Protein AF-A0A497L019-F1 (afdb_monomer_lite)

Radius of gyration: 19.53 Å; chains: 1; bounding box: 38×38×53 Å

Sequence (165 aa):
MEAVPLRSPRSMLRRDAPTAAASYFSAFSSADACLVSGGTPIYDYGHLTRSFYFGFPRLLGKKLFCFGIGAKPIRSRRGRRLIRLLLQQAHLISTRDTPSRDLLAGLGVEKPIRVTGDSALFMEPIDPETGLRRLAESGVDTARPMAAVCPRVLSKSYKTHYHEE

Foldseek 3Di:
DDDQDQDFVVCCPDPCVVVNVVSLCVVQLPDQADEAAFDALAEQPCLVRSLCSQVVSVVSVHAGEYYQHAYDAHPDPVSLVSLLVSLLRHPYAEHQDDVRVVRNVVSVNPDDYHHDHHPCVPDDDDDVVVVLVVCVVVVHDPVDDDDDDDDDDDDPVRVVVVPPD

Structure (mmCIF, N/CA/C/O backbone):
data_AF-A0A497L019-F1
#
_entry.id   AF-A0A497L019-F1
#
loop_
_atom_site.group_PDB
_atom_site.id
_atom_site.type_symbol
_atom_site.label_atom_id
_atom_site.label_alt_id
_atom_site.label_comp_id
_atom_site.label_asym_id
_atom_site.label_entity_id
_atom_site.label_seq_id
_atom_site.pdbx_PDB_ins_code
_atom_site.Cartn_x
_atom_site.Cartn_y
_atom_site.Cartn_z
_atom_site.occupancy
_atom_site.B_iso_or_equiv
_atom_site.auth_seq_id
_atom_site.auth_comp_id
_atom_site.auth_asym_id
_atom_site.auth_atom_id
_atom_site.pdbx_PDB_model_num
ATOM 1 N N . MET A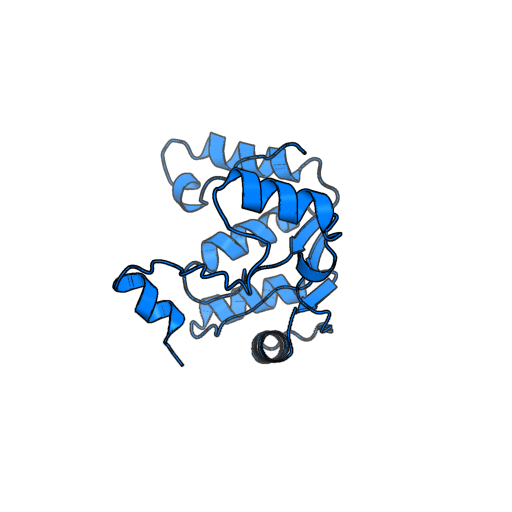 1 1 ? -3.877 16.654 -11.388 1.00 59.12 1 MET A N 1
ATOM 2 C CA . MET A 1 1 ? -4.140 15.926 -10.129 1.00 59.12 1 MET A CA 1
ATOM 3 C C . MET A 1 1 ? -3.337 16.623 -9.045 1.00 59.12 1 MET A C 1
ATOM 5 O O . MET A 1 1 ? -2.133 16.762 -9.218 1.00 59.12 1 MET A O 1
ATOM 9 N N . GLU A 1 2 ? -3.986 17.152 -8.012 1.00 74.38 2 GLU A N 1
ATOM 10 C CA . GLU A 1 2 ? -3.293 17.809 -6.899 1.00 74.38 2 GLU A CA 1
ATOM 11 C C . GLU A 1 2 ? -2.772 16.738 -5.932 1.00 74.38 2 GLU A C 1
ATOM 13 O O . GLU A 1 2 ? -3.518 15.845 -5.530 1.00 74.38 2 GLU A O 1
ATOM 18 N N . ALA A 1 3 ? -1.482 16.783 -5.600 1.00 81.38 3 ALA A N 1
ATOM 19 C CA . ALA A 1 3 ? -0.868 15.848 -4.666 1.00 81.38 3 ALA A CA 1
ATOM 20 C C . ALA A 1 3 ? -0.615 16.554 -3.334 1.00 81.38 3 ALA A C 1
ATOM 22 O O . ALA A 1 3 ? 0.187 17.484 -3.263 1.00 81.38 3 ALA A O 1
ATOM 23 N N . VAL A 1 4 ? -1.267 16.087 -2.268 1.00 80.06 4 VAL A N 1
ATOM 24 C CA . VAL A 1 4 ? -1.065 16.622 -0.917 1.00 80.06 4 VAL A CA 1
ATOM 25 C C . VAL A 1 4 ? -0.031 15.762 -0.183 1.00 80.06 4 VAL A C 1
ATOM 27 O O . VAL A 1 4 ? -0.284 14.579 0.069 1.00 80.06 4 VAL A O 1
ATOM 30 N N . PRO A 1 5 ? 1.147 16.304 0.174 1.00 77.62 5 PRO A N 1
ATOM 31 C CA . PRO A 1 5 ? 2.164 15.541 0.880 1.00 77.62 5 PRO A CA 1
ATOM 32 C C . PRO A 1 5 ? 1.737 15.294 2.329 1.00 77.62 5 PRO A C 1
ATOM 34 O O . PRO A 1 5 ? 1.682 16.205 3.154 1.00 77.62 5 PRO A O 1
ATOM 37 N N . LEU A 1 6 ? 1.487 14.030 2.662 1.00 76.06 6 LEU A N 1
ATOM 38 C CA . LEU A 1 6 ? 1.155 13.614 4.018 1.00 76.06 6 LEU A CA 1
ATOM 39 C C . LEU A 1 6 ? 2.428 13.312 4.828 1.00 76.06 6 LEU A C 1
ATOM 41 O O . LEU A 1 6 ? 3.240 12.457 4.460 1.00 76.06 6 LEU A O 1
ATOM 45 N N . ARG A 1 7 ? 2.622 14.027 5.943 1.00 71.25 7 ARG A N 1
ATOM 46 C CA . ARG A 1 7 ? 3.796 13.855 6.818 1.00 71.25 7 ARG A CA 1
ATOM 47 C C . ARG A 1 7 ? 3.687 12.601 7.687 1.00 71.25 7 ARG A C 1
ATOM 49 O O . ARG A 1 7 ? 2.609 12.195 8.096 1.00 71.25 7 ARG A O 1
ATOM 56 N N . SER A 1 8 ? 4.829 12.021 8.060 1.00 69.19 8 SER A N 1
ATOM 57 C CA . SER A 1 8 ? 4.850 10.861 8.962 1.00 69.19 8 SER A CA 1
ATOM 58 C C . SER A 1 8 ? 4.138 11.169 10.286 1.00 69.19 8 SER A C 1
ATOM 60 O O . SER A 1 8 ? 4.439 12.205 10.882 1.00 69.19 8 SER A O 1
ATOM 62 N N . PRO A 1 9 ? 3.323 10.261 10.852 1.00 65.56 9 PRO A N 1
ATOM 63 C CA . PRO A 1 9 ? 2.664 10.466 12.141 1.00 65.56 9 PRO A CA 1
ATOM 64 C C . PRO A 1 9 ? 3.679 10.639 13.274 1.00 65.56 9 PRO A C 1
ATOM 66 O O . PRO A 1 9 ? 3.402 11.272 14.281 1.00 65.56 9 PRO A O 1
ATOM 69 N N . ARG A 1 10 ? 4.918 10.155 13.096 1.00 65.69 10 ARG A N 1
ATOM 70 C CA . ARG A 1 10 ? 6.014 10.400 14.047 1.00 65.69 10 ARG A CA 1
ATOM 71 C C . ARG A 1 10 ? 6.421 11.873 14.120 1.00 65.69 10 ARG A C 1
ATOM 73 O O . ARG A 1 10 ? 6.901 12.315 15.156 1.00 65.69 10 ARG A O 1
ATOM 80 N N . SER A 1 11 ? 6.221 12.639 13.047 1.00 62.44 11 SER A N 1
ATOM 81 C CA . SER A 1 11 ? 6.427 14.092 13.062 1.00 62.44 11 SER A CA 1
ATOM 82 C C . SER A 1 11 ? 5.315 14.844 13.799 1.00 62.44 11 SER A C 1
ATOM 84 O O . SER A 1 11 ? 5.555 15.961 14.238 1.00 62.44 11 SER A O 1
ATOM 86 N N . MET A 1 12 ? 4.156 14.212 14.040 1.00 62.19 12 MET A N 1
ATOM 87 C CA . MET A 1 12 ? 3.093 14.765 14.893 1.00 62.19 12 MET A CA 1
ATOM 88 C C . MET A 1 12 ? 3.457 14.754 16.385 1.00 62.19 12 MET A C 1
ATOM 90 O O . MET A 1 12 ? 2.748 15.345 17.183 1.00 62.19 12 MET A O 1
ATOM 94 N N . LEU A 1 13 ? 4.546 14.085 16.778 1.00 61.88 13 LEU A N 1
ATOM 95 C CA . LEU A 1 13 ? 5.070 14.096 18.151 1.00 61.88 13 LEU A CA 1
ATOM 96 C C . LEU A 1 13 ? 6.168 15.158 18.356 1.00 61.88 13 LEU A C 1
ATOM 98 O O . LEU A 1 13 ? 6.712 15.280 19.450 1.00 61.88 13 LEU A O 1
ATOM 102 N N . ARG A 1 14 ? 6.537 15.905 17.305 1.00 60.62 14 ARG A N 1
ATOM 103 C CA . ARG A 1 14 ? 7.508 17.012 17.368 1.00 60.62 14 ARG A CA 1
ATOM 104 C C . ARG A 1 14 ? 6.782 18.346 17.580 1.00 60.62 14 ARG A C 1
ATOM 106 O O . ARG A 1 14 ? 5.573 18.408 17.398 1.00 60.62 14 ARG A O 1
ATOM 113 N N . ARG A 1 15 ? 7.510 19.419 17.930 1.00 53.09 15 ARG A N 1
ATOM 114 C CA . ARG A 1 15 ? 6.954 20.776 18.175 1.00 53.09 15 ARG A CA 1
ATOM 115 C C . ARG A 1 15 ? 6.021 21.292 17.062 1.00 53.09 15 ARG A C 1
ATOM 117 O O . ARG A 1 15 ? 5.153 22.107 17.341 1.00 53.09 15 ARG A O 1
ATOM 124 N N . ASP A 1 16 ? 6.135 20.757 15.849 1.00 56.59 16 ASP A N 1
ATOM 125 C CA . ASP A 1 16 ? 5.330 21.126 14.677 1.00 56.59 16 ASP A CA 1
ATOM 126 C C . ASP A 1 16 ? 3.995 20.350 14.571 1.00 56.59 16 ASP A C 1
ATOM 128 O O . ASP A 1 16 ? 3.284 20.463 13.568 1.00 56.59 16 ASP A O 1
ATOM 132 N N . ALA A 1 17 ? 3.635 19.560 15.591 1.00 57.62 17 ALA A N 1
ATOM 133 C CA . ALA A 1 17 ? 2.435 18.720 15.672 1.00 57.62 17 ALA A CA 1
ATOM 134 C C . ALA A 1 17 ? 1.127 19.349 15.149 1.00 57.62 17 ALA A C 1
ATOM 136 O O . ALA A 1 17 ? 0.411 18.659 14.410 1.00 57.62 17 ALA A O 1
ATOM 137 N N . PRO A 1 18 ? 0.812 20.631 15.448 1.00 60.28 18 PRO A N 1
ATOM 138 C CA . PRO A 1 18 ? -0.436 21.245 15.000 1.00 60.28 18 PRO A CA 1
ATOM 139 C C . PRO A 1 18 ? -0.543 21.285 13.472 1.00 60.28 18 PRO A C 1
ATOM 141 O O . PRO A 1 18 ? -1.605 21.015 12.920 1.00 60.28 18 PRO A O 1
ATOM 144 N N . THR A 1 19 ? 0.570 21.535 12.772 1.00 62.25 19 THR A N 1
ATOM 145 C CA . THR A 1 19 ? 0.581 21.627 11.300 1.00 62.25 19 THR A CA 1
ATOM 146 C C . THR A 1 19 ? 0.437 20.270 10.620 1.00 62.25 19 THR A C 1
ATOM 148 O O . THR A 1 19 ? -0.229 20.161 9.592 1.00 62.25 19 THR A O 1
ATOM 151 N N . ALA A 1 20 ? 0.998 19.209 11.205 1.00 64.88 20 ALA A N 1
ATOM 152 C CA . ALA A 1 20 ? 0.843 17.860 10.674 1.00 64.88 20 ALA A CA 1
ATOM 153 C C . ALA A 1 20 ? -0.595 17.343 10.860 1.00 64.88 20 ALA A C 1
ATOM 155 O O . ALA A 1 20 ? -1.176 16.820 9.915 1.00 64.88 20 ALA A O 1
ATOM 156 N N . ALA A 1 21 ? -1.202 17.532 12.036 1.00 68.56 21 ALA A N 1
ATOM 157 C CA . ALA A 1 21 ? -2.599 17.154 12.276 1.00 68.56 21 ALA A CA 1
ATOM 158 C C . ALA A 1 21 ? -3.584 17.971 11.431 1.00 68.56 21 ALA A C 1
ATOM 160 O O . ALA A 1 21 ? -4.489 17.391 10.832 1.00 68.56 21 ALA A O 1
ATOM 161 N N . ALA A 1 22 ? -3.360 19.281 11.303 1.00 75.19 22 ALA A N 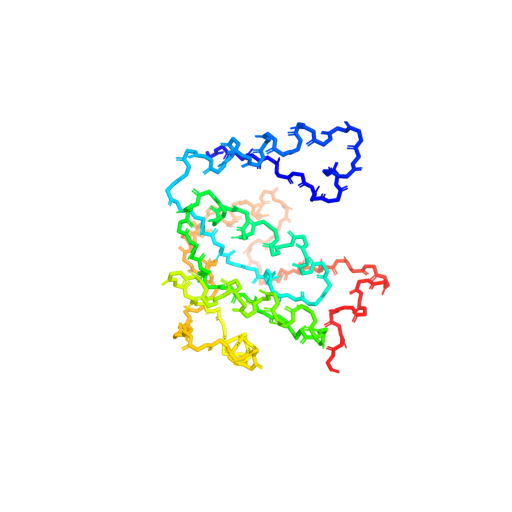1
ATOM 162 C CA . ALA A 1 22 ? -4.156 20.139 10.431 1.00 75.19 22 ALA A CA 1
ATOM 163 C C . ALA A 1 22 ? -4.058 19.720 8.956 1.00 75.19 22 ALA A C 1
ATOM 165 O O . ALA A 1 22 ? -5.066 19.727 8.259 1.00 75.19 22 ALA A O 1
ATOM 166 N N . SER A 1 23 ? -2.881 19.291 8.486 1.00 76.88 23 SER A N 1
ATOM 167 C CA . SER A 1 23 ? -2.702 18.797 7.115 1.00 76.88 23 SER A CA 1
ATOM 168 C C . SER A 1 23 ? -3.492 17.512 6.853 1.00 76.88 23 SER A C 1
ATOM 170 O O . SER A 1 23 ? -4.175 17.429 5.837 1.00 76.88 23 SER A O 1
ATOM 172 N N . TYR A 1 24 ? -3.475 16.544 7.778 1.00 78.75 24 TYR A N 1
ATOM 173 C CA . TYR A 1 24 ? -4.304 15.336 7.661 1.00 78.75 24 TYR A CA 1
ATOM 174 C C . TYR A 1 24 ? -5.792 15.655 7.713 1.00 78.75 24 TYR A C 1
ATOM 176 O O . TYR A 1 24 ? -6.561 15.152 6.899 1.00 78.75 24 TYR A O 1
ATOM 184 N N . PHE A 1 25 ? -6.200 16.480 8.674 1.00 82.88 25 PHE A N 1
ATOM 185 C CA . PHE A 1 25 ? -7.592 16.877 8.805 1.00 82.88 25 PHE A CA 1
ATOM 186 C C . PHE A 1 25 ? -8.075 17.590 7.543 1.00 82.88 25 PHE A C 1
ATOM 188 O O . PHE A 1 25 ? -9.087 17.188 6.992 1.00 82.88 25 PHE A O 1
ATOM 195 N N . SER A 1 26 ? -7.322 18.568 7.039 1.00 82.88 26 SER A N 1
ATOM 196 C CA . SER A 1 26 ? -7.635 19.287 5.801 1.00 82.88 26 SER A CA 1
ATOM 197 C C . SER A 1 26 ? -7.690 18.355 4.586 1.00 82.88 26 SER A C 1
ATOM 199 O O . SER A 1 26 ? -8.650 18.395 3.824 1.00 82.88 26 SER A O 1
ATOM 201 N N . ALA A 1 27 ? -6.715 17.449 4.445 1.00 82.88 27 ALA A N 1
ATOM 202 C CA . ALA A 1 27 ? -6.657 16.518 3.318 1.00 82.88 27 ALA A CA 1
ATOM 203 C C . ALA A 1 27 ? -7.849 15.549 3.272 1.00 82.88 27 ALA A C 1
ATOM 205 O O . ALA A 1 27 ? -8.234 15.100 2.196 1.00 82.88 27 ALA A O 1
ATOM 206 N N . PHE A 1 28 ? -8.415 15.200 4.431 1.00 86.62 28 PHE A N 1
ATOM 207 C CA . PHE A 1 28 ? -9.489 14.215 4.517 1.00 86.62 28 PHE A CA 1
ATOM 208 C C . PHE A 1 28 ? -10.859 14.800 4.858 1.00 86.62 28 PHE A C 1
ATOM 210 O O . PHE A 1 28 ? -11.843 14.102 4.646 1.00 86.62 28 PHE A O 1
ATOM 217 N N . SER A 1 29 ? -10.977 16.030 5.363 1.00 87.31 29 SER A N 1
ATOM 218 C CA . SER A 1 29 ? -12.257 16.615 5.798 1.00 87.31 29 SER A CA 1
ATOM 219 C C . SER A 1 29 ? -13.237 16.787 4.639 1.00 87.31 29 SER A C 1
ATOM 221 O O . SER A 1 29 ? -14.420 16.473 4.796 1.00 87.31 29 SER A O 1
ATOM 223 N N . SER A 1 30 ? -12.738 17.191 3.472 1.00 84.88 30 SER A N 1
ATOM 224 C CA . SER A 1 30 ? -13.510 17.371 2.239 1.00 84.88 30 SER A CA 1
ATOM 225 C C . SER A 1 30 ? -13.727 16.082 1.442 1.00 84.88 30 SER A C 1
ATOM 227 O O . SER A 1 30 ? -14.538 16.072 0.524 1.00 84.88 30 SER A O 1
ATOM 229 N N . ALA A 1 31 ? -13.032 14.991 1.773 1.00 88.88 31 ALA A N 1
ATOM 230 C CA . ALA A 1 31 ? -13.138 13.740 1.028 1.00 88.88 31 ALA A CA 1
ATOM 231 C C . ALA A 1 31 ? -14.430 12.978 1.362 1.00 88.88 31 ALA A C 1
ATOM 233 O O . ALA A 1 31 ? -14.869 12.973 2.511 1.00 88.88 31 ALA A O 1
ATOM 234 N N . ASP A 1 32 ? -14.988 12.237 0.406 1.00 91.25 32 ASP A N 1
ATOM 235 C CA . ASP A 1 32 ? -16.104 11.307 0.660 1.00 91.25 32 ASP A CA 1
ATOM 236 C C . ASP A 1 32 ? -15.618 9.922 1.117 1.00 91.25 32 ASP A C 1
ATOM 238 O O . ASP A 1 32 ? -16.265 9.216 1.902 1.00 91.25 32 ASP A O 1
ATOM 242 N N . ALA A 1 33 ? -14.444 9.519 0.628 1.00 92.62 33 ALA A N 1
ATOM 243 C CA . ALA A 1 33 ? -13.868 8.202 0.843 1.00 92.62 33 ALA A CA 1
ATOM 244 C C . ALA A 1 33 ? -12.333 8.224 0.804 1.00 92.62 33 ALA A C 1
ATOM 246 O O . ALA A 1 33 ? -11.709 9.092 0.202 1.00 92.62 33 ALA A O 1
ATOM 247 N N . CYS A 1 34 ? -11.730 7.215 1.426 1.00 92.00 34 CYS A N 1
ATOM 248 C CA . CYS A 1 34 ? -10.316 6.888 1.343 1.00 92.00 34 CYS A CA 1
ATOM 249 C C . CYS A 1 34 ? -10.153 5.581 0.559 1.00 92.00 34 CYS A C 1
ATOM 251 O O . CYS A 1 34 ? -10.627 4.527 0.994 1.00 92.00 34 CYS A O 1
ATOM 253 N N . LEU A 1 35 ? -9.475 5.658 -0.588 1.00 92.69 35 LEU A N 1
ATOM 254 C CA . LEU A 1 35 ? -9.105 4.508 -1.406 1.00 92.69 35 LEU A CA 1
ATOM 255 C C . LEU A 1 35 ? -7.628 4.180 -1.192 1.00 92.69 35 LEU A C 1
ATOM 257 O O . LEU A 1 35 ? -6.750 4.996 -1.462 1.00 92.69 35 LEU A O 1
ATOM 261 N N . VAL A 1 36 ? -7.360 2.963 -0.737 1.00 91.94 36 VAL A N 1
ATOM 262 C CA . VAL A 1 36 ? -6.013 2.401 -0.651 1.00 91.94 36 VAL A CA 1
ATOM 263 C C . VAL A 1 36 ? -5.869 1.410 -1.789 1.00 91.94 36 VAL A C 1
ATOM 265 O O . VAL A 1 36 ? -6.492 0.349 -1.742 1.00 91.94 36 VAL A O 1
ATOM 268 N N . SER A 1 37 ? -5.072 1.746 -2.800 1.00 90.50 37 SER A N 1
ATOM 269 C CA . SER A 1 37 ? -4.829 0.867 -3.942 1.00 90.50 37 SER A CA 1
ATOM 270 C C . SER A 1 37 ? -3.353 0.560 -4.166 1.00 90.50 37 SER A C 1
ATOM 272 O O . SER A 1 37 ? -2.470 1.302 -3.726 1.00 90.50 37 SER A O 1
ATOM 274 N N . GLY A 1 38 ? -3.113 -0.559 -4.852 1.00 84.69 38 GLY A N 1
ATOM 275 C CA . GLY A 1 38 ? -1.804 -0.975 -5.340 1.00 84.69 38 GLY A CA 1
ATOM 276 C C . GLY A 1 38 ? -0.760 -1.256 -4.258 1.00 84.69 38 GLY A C 1
ATOM 277 O O . GLY A 1 38 ? -0.986 -1.152 -3.048 1.00 84.69 38 GLY A O 1
ATOM 278 N N . GLY A 1 39 ? 0.433 -1.634 -4.721 1.00 86.75 39 GLY A N 1
ATOM 279 C CA . GLY A 1 39 ? 1.597 -1.878 -3.875 1.00 86.75 39 GLY A CA 1
ATOM 280 C C . GLY A 1 39 ? 1.355 -2.916 -2.775 1.00 86.75 39 GLY A C 1
ATOM 281 O O . GLY A 1 39 ? 0.538 -3.824 -2.892 1.00 86.75 39 GLY A O 1
ATOM 282 N N . THR A 1 40 ? 2.097 -2.796 -1.678 1.00 89.25 40 THR A N 1
ATOM 283 C CA . THR A 1 40 ? 1.933 -3.657 -0.500 1.00 89.25 40 THR A CA 1
ATOM 284 C C . THR A 1 40 ? 1.820 -2.768 0.728 1.00 89.25 40 THR A C 1
ATOM 286 O O . THR A 1 40 ? 2.832 -2.499 1.358 1.00 89.25 40 THR A O 1
ATOM 289 N N . PRO A 1 41 ? 0.643 -2.205 1.044 1.00 86.56 41 PRO A N 1
ATOM 290 C CA . PRO A 1 41 ? 0.474 -1.307 2.186 1.00 86.56 41 PRO A CA 1
ATOM 291 C C . PRO A 1 41 ? 0.419 -2.037 3.537 1.00 86.56 41 PRO A C 1
ATOM 293 O O . PRO A 1 41 ? 0.553 -1.395 4.578 1.00 86.56 41 PRO A O 1
ATOM 296 N N . ILE A 1 42 ? 0.229 -3.358 3.528 1.00 86.75 42 ILE A N 1
ATOM 297 C CA . ILE A 1 42 ? 0.050 -4.183 4.723 1.00 86.75 42 ILE A CA 1
ATOM 298 C C . ILE A 1 42 ? 1.282 -5.071 4.931 1.00 86.75 42 ILE A C 1
ATOM 300 O O . ILE A 1 42 ? 1.524 -5.979 4.142 1.00 86.75 42 ILE A O 1
ATOM 304 N N . TYR A 1 43 ? 2.081 -4.796 5.965 1.00 83.44 43 TYR A N 1
ATOM 305 C CA . TYR A 1 43 ? 3.290 -5.556 6.315 1.00 83.44 43 TYR A CA 1
ATOM 306 C C . TYR A 1 43 ? 3.790 -5.193 7.724 1.00 83.44 43 TYR A C 1
ATOM 308 O O . TYR A 1 43 ? 3.427 -4.142 8.247 1.00 83.44 43 TYR A O 1
ATOM 316 N N . ASP A 1 44 ? 4.623 -6.035 8.349 1.00 75.44 44 ASP A N 1
ATOM 317 C CA . ASP A 1 44 ? 4.971 -5.886 9.775 1.00 75.44 44 ASP A CA 1
ATOM 318 C C . ASP A 1 44 ? 5.932 -4.722 10.099 1.00 75.44 44 ASP A C 1
ATOM 320 O O . ASP A 1 44 ? 5.835 -4.118 11.165 1.00 75.44 44 ASP A O 1
ATOM 324 N N . TYR A 1 45 ? 6.835 -4.322 9.198 1.00 68.56 45 TYR A N 1
ATOM 325 C CA . TYR A 1 45 ? 7.637 -3.108 9.416 1.00 68.56 45 TYR A CA 1
ATOM 326 C C . TYR A 1 45 ? 6.766 -1.855 9.182 1.00 68.56 45 TYR A C 1
ATOM 328 O O . TYR A 1 45 ? 6.022 -1.777 8.228 1.00 68.56 45 TYR A O 1
ATOM 336 N N . GLY A 1 46 ? 6.752 -0.844 10.052 1.00 63.59 46 GLY A N 1
ATOM 337 C CA . GLY A 1 46 ? 5.995 0.400 9.778 1.00 63.59 46 GLY A CA 1
ATOM 338 C C . GLY A 1 46 ? 4.456 0.290 9.662 1.00 63.59 46 GLY A C 1
ATOM 339 O O . GLY A 1 46 ? 3.824 1.268 9.249 1.00 63.59 46 GLY A O 1
ATOM 340 N N . HIS A 1 47 ? 3.842 -0.831 10.073 1.00 66.25 47 HIS A N 1
ATOM 341 C CA . HIS A 1 47 ? 2.382 -1.019 10.082 1.00 66.25 47 HIS A CA 1
ATOM 342 C C . HIS A 1 47 ? 1.638 0.101 10.814 1.00 66.25 47 HIS A C 1
ATOM 344 O O . HIS A 1 47 ? 0.555 0.479 10.386 1.00 66.25 47 HIS A O 1
ATOM 350 N N . LEU A 1 48 ? 2.210 0.670 11.881 1.00 68.00 48 LEU A N 1
ATOM 351 C CA . LEU A 1 48 ? 1.598 1.769 12.638 1.00 68.00 48 LEU A CA 1
ATOM 352 C C . LEU A 1 48 ? 1.394 3.022 11.780 1.00 68.00 48 LEU A C 1
ATOM 354 O O . LEU A 1 48 ? 0.305 3.586 11.751 1.00 68.00 48 LEU A O 1
ATOM 358 N N . THR A 1 49 ? 2.429 3.435 11.046 1.00 68.88 49 THR A N 1
ATOM 359 C CA . THR A 1 49 ? 2.376 4.625 10.191 1.00 68.88 49 THR A CA 1
ATOM 360 C C . THR A 1 49 ? 1.375 4.444 9.054 1.00 68.88 49 THR A C 1
ATOM 362 O O . THR A 1 49 ? 0.579 5.336 8.787 1.00 68.88 49 THR A O 1
ATOM 365 N N . ARG A 1 50 ? 1.365 3.272 8.415 1.00 75.50 50 ARG A N 1
ATOM 366 C CA . ARG A 1 50 ? 0.429 2.989 7.321 1.00 75.50 50 ARG A CA 1
ATOM 367 C C . ARG A 1 50 ? -1.005 2.800 7.804 1.00 75.50 50 ARG A C 1
ATOM 369 O O . ARG A 1 50 ? -1.919 3.357 7.210 1.00 75.50 50 ARG A O 1
ATOM 376 N N . SER A 1 51 ? -1.197 2.100 8.920 1.00 76.88 51 SER A N 1
ATOM 377 C CA . SER A 1 51 ? -2.518 1.968 9.545 1.00 76.88 51 SER A CA 1
ATOM 378 C C . SER A 1 51 ? -3.074 3.329 9.950 1.00 76.88 51 SER A C 1
ATOM 380 O O . SER A 1 51 ? -4.275 3.536 9.845 1.00 76.88 51 SER A O 1
ATOM 382 N N . PHE A 1 52 ? -2.222 4.283 10.345 1.00 78.69 52 PHE A N 1
ATOM 383 C CA . PHE A 1 52 ? -2.652 5.663 10.561 1.00 78.69 52 PHE A CA 1
ATOM 384 C C . PHE A 1 52 ? -3.136 6.319 9.262 1.00 78.69 52 PHE A C 1
ATOM 386 O O . PHE A 1 52 ? -4.199 6.924 9.261 1.00 78.69 52 PHE A O 1
ATOM 393 N N . TYR A 1 53 ? -2.421 6.162 8.143 1.00 77.00 53 TYR A N 1
ATOM 394 C CA . TYR A 1 53 ? -2.821 6.774 6.866 1.00 77.00 53 TYR A CA 1
ATOM 395 C C . TYR A 1 53 ? -4.196 6.313 6.389 1.00 77.00 53 TYR A C 1
ATOM 397 O O . TYR A 1 53 ? -4.978 7.126 5.911 1.00 77.00 53 TYR A O 1
ATOM 405 N N . PHE A 1 54 ? -4.506 5.029 6.547 1.00 79.19 54 PHE A N 1
ATOM 406 C CA . PHE A 1 54 ? -5.777 4.474 6.072 1.00 79.19 54 PHE A CA 1
ATOM 407 C C . PHE A 1 54 ? -6.868 4.490 7.154 1.00 79.19 54 PHE A C 1
ATOM 409 O O . PHE A 1 54 ? -8.057 4.454 6.849 1.00 79.19 54 PHE A O 1
ATOM 416 N N . GLY A 1 55 ? -6.472 4.540 8.429 1.00 82.31 55 GLY A N 1
ATOM 417 C CA . GLY A 1 55 ? -7.369 4.552 9.582 1.00 82.31 55 GLY A CA 1
ATOM 418 C C . GLY A 1 55 ? -7.813 5.952 10.005 1.00 82.31 55 GLY A C 1
ATOM 419 O O . GLY A 1 55 ? -8.952 6.111 10.424 1.00 82.31 55 GLY A O 1
ATOM 420 N N . PHE A 1 56 ? -6.971 6.981 9.863 1.00 83.56 56 PHE A N 1
ATOM 421 C CA . PHE A 1 56 ? -7.316 8.355 10.247 1.00 83.56 56 PHE A CA 1
ATOM 422 C C . PHE A 1 56 ? -8.559 8.902 9.522 1.00 83.56 56 PHE A C 1
ATOM 424 O O . PHE A 1 56 ? -9.434 9.435 10.203 1.00 83.56 56 PHE A O 1
ATOM 431 N N . PRO A 1 57 ? -8.737 8.710 8.198 1.00 84.50 57 PRO A N 1
ATOM 432 C CA . PRO A 1 57 ? -9.948 9.161 7.508 1.00 84.50 57 PRO A CA 1
ATOM 433 C C . PRO A 1 57 ? -11.221 8.547 8.100 1.00 84.50 57 PRO A C 1
ATOM 435 O O . PRO A 1 57 ? -12.276 9.175 8.100 1.00 84.50 57 PRO A O 1
ATOM 438 N N . ARG A 1 58 ? -11.135 7.342 8.680 1.00 87.00 58 ARG A N 1
ATOM 439 C CA . ARG A 1 58 ? -12.277 6.723 9.358 1.00 87.00 58 ARG A CA 1
ATOM 440 C C . ARG A 1 58 ? -12.689 7.441 10.636 1.00 87.00 58 ARG A C 1
ATOM 442 O O . ARG A 1 58 ? -13.873 7.438 10.952 1.00 87.00 58 ARG A O 1
ATOM 449 N N . LEU A 1 59 ? -11.746 8.059 11.351 1.00 85.19 59 LEU A N 1
ATOM 450 C CA . LEU A 1 59 ? -12.060 8.891 12.518 1.00 85.19 59 LEU A CA 1
ATOM 451 C C . LEU A 1 59 ? -12.876 10.129 12.119 1.00 85.19 59 LEU A C 1
ATOM 453 O O . LEU A 1 59 ? -13.621 10.656 12.934 1.00 85.19 59 LEU A O 1
ATOM 457 N N . LEU A 1 60 ? -12.784 10.546 10.853 1.00 88.50 60 LEU A N 1
ATOM 458 C CA . LEU A 1 60 ? -13.585 11.616 10.253 1.00 88.50 60 LEU A CA 1
ATOM 459 C C . LEU A 1 60 ? -14.857 11.096 9.558 1.00 88.50 60 LEU A C 1
ATOM 461 O O . LEU A 1 60 ? -15.454 11.801 8.747 1.00 88.50 60 LEU A O 1
ATOM 465 N N . GLY A 1 61 ? -15.246 9.843 9.814 1.00 89.44 61 GLY A N 1
ATOM 466 C CA . GLY A 1 61 ? -16.432 9.217 9.224 1.00 89.44 61 GLY A CA 1
ATOM 467 C C . GLY A 1 61 ? -16.283 8.812 7.755 1.00 89.44 61 GLY A C 1
ATOM 468 O O . GLY A 1 61 ? -17.273 8.430 7.131 1.00 89.44 61 GLY A O 1
ATOM 469 N N . LYS A 1 62 ? -15.076 8.870 7.174 1.00 92.81 62 LYS A N 1
ATOM 470 C CA . LYS A 1 62 ? -14.884 8.589 5.743 1.00 92.81 62 LYS A CA 1
ATOM 471 C C . LYS A 1 62 ? -14.892 7.094 5.454 1.00 92.81 62 LYS A C 1
ATOM 473 O O . LYS A 1 62 ? -14.362 6.276 6.216 1.00 92.81 62 LYS A O 1
ATOM 478 N N . LYS A 1 63 ? -15.477 6.723 4.312 1.00 93.88 63 LYS A N 1
ATOM 479 C CA . LYS A 1 63 ? -15.533 5.325 3.872 1.00 93.88 63 LYS A CA 1
ATOM 480 C C . LYS A 1 63 ? -14.143 4.849 3.458 1.00 93.88 63 LYS A C 1
ATOM 482 O O . LYS A 1 63 ? -13.497 5.486 2.642 1.00 93.88 63 LYS A O 1
ATOM 487 N N . LEU A 1 64 ? -13.692 3.718 3.995 1.00 93.50 64 LEU A N 1
ATOM 488 C CA . LEU A 1 64 ? -12.423 3.087 3.609 1.00 93.50 64 LEU A CA 1
ATOM 489 C C . LEU A 1 64 ? -12.642 1.978 2.572 1.00 93.50 64 LEU A C 1
ATOM 491 O O . LEU A 1 64 ? -13.433 1.072 2.834 1.00 93.50 64 LEU A O 1
ATOM 495 N N . PHE A 1 65 ? -11.894 2.007 1.471 1.00 95.19 65 PHE A N 1
ATOM 496 C CA . PHE A 1 65 ? -11.853 0.969 0.438 1.00 95.19 65 PHE A CA 1
ATOM 497 C C . PHE A 1 65 ? -10.413 0.487 0.236 1.00 95.19 65 PHE A C 1
ATOM 499 O O . PHE A 1 65 ? -9.510 1.297 0.042 1.00 95.19 65 PHE A O 1
ATOM 506 N N . CYS A 1 66 ? -10.193 -0.827 0.256 1.00 94.75 66 CYS A N 1
ATOM 507 C CA . CYS A 1 66 ? -8.908 -1.441 -0.075 1.00 94.75 66 CYS A CA 1
ATOM 508 C C . CYS A 1 66 ? -9.031 -2.150 -1.428 1.00 94.75 66 CYS A C 1
ATOM 510 O O . CYS A 1 66 ? -9.751 -3.146 -1.531 1.00 94.75 66 CYS A O 1
ATOM 512 N N . PHE A 1 67 ? -8.358 -1.639 -2.461 1.00 94.88 67 PHE A N 1
ATOM 513 C CA . PHE A 1 67 ? -8.511 -2.101 -3.840 1.00 94.88 67 PHE A CA 1
ATOM 514 C C . PHE A 1 67 ? -7.214 -2.657 -4.435 1.00 94.88 67 PHE A C 1
ATOM 516 O O . PHE A 1 67 ? -6.248 -1.919 -4.603 1.00 94.88 67 PHE A O 1
ATOM 523 N N . GLY A 1 68 ? -7.182 -3.951 -4.763 1.00 94.50 68 GLY A N 1
ATOM 524 C CA . GLY A 1 68 ? -6.003 -4.581 -5.367 1.00 94.50 68 GLY A CA 1
ATOM 525 C C . GLY A 1 68 ? -4.731 -4.441 -4.520 1.00 94.50 68 GLY A C 1
ATOM 526 O O . GLY A 1 68 ? -3.648 -4.228 -5.061 1.00 94.50 68 GLY A O 1
ATOM 527 N N . ILE A 1 69 ? -4.840 -4.500 -3.187 1.00 94.19 69 ILE A N 1
ATOM 528 C CA . ILE A 1 69 ? -3.683 -4.328 -2.297 1.00 94.19 69 ILE A CA 1
ATOM 529 C C . ILE A 1 69 ? -2.881 -5.627 -2.151 1.00 94.19 69 ILE A C 1
ATOM 531 O O . ILE A 1 69 ? -3.438 -6.725 -2.106 1.00 94.19 69 ILE A O 1
ATOM 535 N N . GLY A 1 70 ? -1.561 -5.513 -2.034 1.00 93.94 70 GLY A N 1
ATOM 536 C CA . GLY A 1 70 ? -0.699 -6.604 -1.585 1.00 93.94 70 GLY A CA 1
ATOM 537 C C . GLY A 1 70 ? -0.568 -6.655 -0.059 1.00 93.94 70 GLY A C 1
ATOM 538 O O . GLY A 1 70 ? -0.689 -5.632 0.626 1.00 93.94 70 GLY A O 1
ATOM 539 N N . ALA A 1 71 ? -0.240 -7.831 0.470 1.00 92.25 71 ALA A N 1
ATOM 540 C CA . ALA A 1 71 ? 0.093 -8.030 1.878 1.00 92.25 71 ALA A CA 1
ATOM 541 C C . ALA A 1 71 ? 1.400 -8.822 2.039 1.00 92.25 71 ALA A C 1
ATOM 543 O O . ALA A 1 71 ? 1.720 -9.687 1.231 1.00 92.25 71 ALA A O 1
ATOM 544 N N . LYS A 1 72 ? 2.152 -8.530 3.103 1.00 90.94 72 LYS A N 1
ATOM 545 C CA . LYS A 1 72 ? 3.237 -9.380 3.618 1.00 90.94 72 LYS A CA 1
ATOM 546 C C . LYS A 1 72 ? 2.859 -9.925 4.998 1.00 90.94 72 LYS A C 1
ATOM 548 O O . LYS A 1 72 ? 1.979 -9.350 5.649 1.00 90.94 72 LYS A O 1
ATOM 553 N N . PRO A 1 73 ? 3.536 -10.985 5.477 1.00 89.00 73 PRO A N 1
ATOM 554 C CA . PRO A 1 73 ? 3.308 -11.518 6.811 1.00 89.00 73 PRO A CA 1
ATOM 555 C C . PRO A 1 73 ? 3.349 -10.442 7.902 1.00 89.00 73 PRO A C 1
ATOM 557 O O . PRO A 1 73 ? 4.197 -9.547 7.895 1.00 89.00 73 PRO A O 1
ATOM 560 N N . ILE A 1 74 ? 2.422 -10.554 8.854 1.00 86.88 74 ILE A N 1
ATOM 561 C CA . ILE A 1 74 ? 2.368 -9.735 10.069 1.00 86.88 74 ILE A CA 1
ATOM 562 C C . ILE A 1 74 ? 2.549 -10.688 11.247 1.00 86.88 74 ILE A C 1
ATOM 564 O O . ILE A 1 74 ? 1.635 -11.446 11.598 1.00 86.88 74 ILE A O 1
ATOM 568 N N . ARG A 1 75 ? 3.748 -10.676 11.830 1.00 85.12 75 ARG A N 1
ATOM 569 C CA . ARG A 1 75 ? 4.162 -11.559 12.925 1.00 85.12 75 ARG A CA 1
ATOM 570 C C . ARG A 1 75 ? 3.808 -10.935 14.279 1.00 85.12 75 ARG A C 1
ATOM 572 O O . ARG A 1 75 ? 3.422 -11.644 15.208 1.00 85.12 75 ARG A O 1
ATOM 579 N N . SER A 1 76 ? 3.850 -9.605 14.397 1.00 86.75 76 SER A N 1
ATOM 580 C CA . SER A 1 76 ? 3.545 -8.910 15.651 1.00 86.75 76 SER A CA 1
ATOM 581 C C . SER A 1 76 ? 2.070 -9.038 16.073 1.00 86.75 76 SER A C 1
ATOM 583 O O . SER A 1 76 ? 1.145 -8.704 15.332 1.00 86.75 76 SER A O 1
ATOM 585 N N . ARG A 1 77 ? 1.813 -9.460 17.324 1.00 88.31 77 ARG A N 1
ATOM 586 C CA . ARG A 1 77 ? 0.439 -9.594 17.866 1.00 88.31 77 ARG A CA 1
ATOM 587 C C . ARG A 1 77 ? -0.352 -8.283 17.792 1.00 88.31 77 ARG A C 1
ATOM 589 O O . ARG A 1 77 ? -1.536 -8.286 17.456 1.00 88.31 77 ARG A O 1
ATOM 596 N N . ARG A 1 78 ? 0.310 -7.157 18.087 1.00 84.88 78 ARG A N 1
ATOM 597 C CA . ARG A 1 78 ? -0.288 -5.813 18.019 1.00 84.88 78 ARG A CA 1
ATOM 598 C C . ARG A 1 78 ? -0.629 -5.424 16.579 1.00 84.88 78 ARG A C 1
ATOM 600 O O . ARG A 1 78 ? -1.747 -4.973 16.345 1.00 84.88 78 ARG A O 1
ATOM 607 N N . GLY A 1 79 ? 0.282 -5.657 15.629 1.00 86.00 79 GLY A N 1
ATOM 608 C CA . GLY A 1 79 ? 0.043 -5.401 14.209 1.00 86.00 79 GLY A CA 1
ATOM 609 C C . GLY A 1 79 ? -1.123 -6.225 13.671 1.00 86.00 79 GLY A C 1
ATOM 610 O O . GLY A 1 79 ? -2.026 -5.667 13.053 1.00 86.00 79 GLY A O 1
ATOM 611 N N . ARG A 1 80 ? -1.175 -7.523 14.001 1.00 90.25 80 ARG A N 1
ATOM 612 C CA . ARG A 1 80 ? -2.281 -8.417 13.615 1.00 90.25 80 ARG A CA 1
ATOM 613 C C . ARG A 1 80 ? -3.632 -7.888 14.098 1.00 90.25 80 ARG A C 1
ATOM 615 O O . ARG A 1 80 ? -4.562 -7.793 13.303 1.00 90.25 80 ARG A O 1
ATOM 622 N N . ARG A 1 81 ? -3.736 -7.497 15.376 1.00 89.50 81 ARG A N 1
ATOM 623 C CA . ARG A 1 81 ? -4.981 -6.954 15.950 1.00 89.50 81 ARG A CA 1
ATOM 624 C C . ARG A 1 81 ? -5.384 -5.631 15.296 1.00 89.50 81 ARG A C 1
ATOM 626 O O . ARG A 1 81 ? -6.542 -5.477 14.926 1.00 89.50 81 ARG A O 1
ATOM 633 N N . LEU A 1 82 ? -4.443 -4.698 15.138 1.00 88.50 82 LEU A N 1
ATOM 634 C CA . LEU A 1 82 ? -4.703 -3.388 14.535 1.00 88.50 82 LEU A CA 1
ATOM 635 C C . LEU A 1 82 ? -5.188 -3.516 13.087 1.00 88.50 82 LEU A C 1
ATOM 637 O O . LEU A 1 82 ? -6.203 -2.932 12.718 1.00 88.50 82 LEU A O 1
ATOM 641 N N . ILE A 1 83 ? -4.477 -4.306 12.282 1.00 90.50 83 ILE A N 1
ATOM 642 C CA . ILE A 1 83 ? -4.790 -4.490 10.865 1.00 90.50 83 ILE A CA 1
ATOM 643 C C . ILE A 1 83 ? -6.113 -5.238 10.705 1.00 90.50 83 ILE A C 1
ATOM 645 O O . ILE A 1 83 ? -6.931 -4.828 9.884 1.00 90.50 83 ILE A O 1
ATOM 649 N N . ARG A 1 84 ? -6.382 -6.263 11.530 1.00 92.56 84 ARG A N 1
ATOM 650 C CA . ARG A 1 84 ? -7.692 -6.933 11.549 1.00 92.56 84 ARG A CA 1
ATOM 651 C C . ARG A 1 84 ? -8.819 -5.932 11.796 1.00 92.56 84 ARG A C 1
ATOM 653 O O . ARG A 1 84 ? -9.770 -5.920 11.024 1.00 92.56 84 ARG A O 1
ATOM 660 N N . LEU A 1 85 ? -8.713 -5.094 12.831 1.00 90.94 85 LEU A N 1
ATOM 661 C CA . LEU A 1 85 ? -9.745 -4.101 13.160 1.00 90.94 85 LEU A CA 1
ATOM 662 C C . LEU A 1 85 ? -9.965 -3.111 12.010 1.00 90.94 85 LEU A C 1
ATOM 664 O O . LEU A 1 85 ? -11.103 -2.841 11.635 1.00 90.94 85 LEU A O 1
ATOM 668 N N . LEU A 1 86 ? -8.882 -2.608 11.416 1.00 90.12 86 LEU A N 1
ATOM 669 C CA . LEU A 1 86 ? -8.952 -1.675 10.292 1.00 90.12 86 LEU A CA 1
ATOM 670 C C . LEU A 1 86 ? -9.644 -2.304 9.074 1.00 90.12 86 LEU A C 1
ATOM 672 O O . LEU A 1 86 ? -10.541 -1.695 8.488 1.00 90.12 86 LEU A O 1
ATOM 676 N N . LEU A 1 87 ? -9.275 -3.537 8.723 1.00 92.44 87 LEU A N 1
ATOM 677 C CA . LEU A 1 87 ? -9.854 -4.260 7.590 1.00 92.44 87 LEU A CA 1
ATOM 678 C C . LEU A 1 87 ? -11.305 -4.675 7.846 1.00 92.44 87 LEU A C 1
ATOM 680 O O . LEU A 1 87 ? -12.142 -4.513 6.964 1.00 92.44 87 LEU A O 1
ATOM 684 N N . GLN A 1 88 ? -11.654 -5.110 9.061 1.00 92.75 88 GLN A N 1
ATOM 685 C CA . GLN A 1 88 ? -13.047 -5.383 9.436 1.00 92.75 88 GLN A CA 1
ATOM 686 C C . GLN A 1 88 ? -13.943 -4.151 9.269 1.00 92.75 88 GLN A C 1
ATOM 688 O O . GLN A 1 88 ? -15.136 -4.279 8.998 1.00 92.75 88 GLN A O 1
ATOM 693 N N . GLN A 1 89 ? -13.392 -2.945 9.366 1.00 90.88 89 GLN A N 1
ATOM 694 C CA . GLN A 1 89 ? -14.149 -1.722 9.144 1.00 90.88 89 GLN A CA 1
ATOM 695 C C . GLN A 1 89 ? -14.191 -1.271 7.672 1.00 90.88 89 GLN A C 1
ATOM 697 O O . GLN A 1 89 ? -15.060 -0.471 7.318 1.00 90.88 89 GLN A O 1
ATOM 702 N N . ALA A 1 90 ? -13.321 -1.776 6.793 1.00 93.69 90 ALA A N 1
ATOM 703 C CA . ALA A 1 90 ? -13.303 -1.410 5.373 1.00 93.69 90 ALA A CA 1
ATOM 704 C C . ALA A 1 90 ? -14.619 -1.787 4.663 1.00 93.69 90 ALA A C 1
ATOM 706 O O . ALA A 1 90 ? -15.212 -2.827 4.939 1.00 93.69 90 ALA A O 1
ATOM 707 N N . HIS A 1 91 ? -15.099 -0.939 3.754 1.00 94.75 91 HIS A N 1
ATOM 708 C CA . HIS A 1 91 ? -16.331 -1.168 2.985 1.00 94.75 91 HIS A CA 1
ATOM 709 C C . HIS A 1 91 ? -16.126 -2.192 1.869 1.00 94.75 91 HIS A C 1
ATOM 711 O O . HIS A 1 91 ? -17.057 -2.899 1.501 1.00 94.75 91 HIS A O 1
ATOM 717 N N . LEU A 1 92 ? -14.900 -2.286 1.357 1.00 95.44 92 LEU A N 1
ATOM 718 C CA . LEU A 1 92 ? -14.490 -3.264 0.364 1.00 95.44 92 LEU A CA 1
ATOM 719 C C . LEU A 1 92 ? -13.046 -3.659 0.633 1.00 95.44 92 LEU A C 1
ATOM 721 O O . LEU A 1 92 ? -12.219 -2.805 0.965 1.00 95.44 92 LEU A O 1
ATOM 725 N N . ILE A 1 93 ? -12.756 -4.944 0.447 1.00 96.44 93 ILE A N 1
ATOM 726 C CA . ILE A 1 93 ? -11.402 -5.478 0.497 1.00 96.44 93 ILE A CA 1
ATOM 727 C C . ILE A 1 93 ? -11.175 -6.300 -0.765 1.00 96.44 93 ILE A C 1
ATOM 729 O O . ILE A 1 93 ? -11.906 -7.250 -1.051 1.00 96.44 93 ILE A O 1
ATOM 733 N N . SER A 1 94 ? -10.141 -5.939 -1.512 1.00 96.62 94 SER A N 1
ATOM 734 C CA . SER A 1 94 ? -9.613 -6.775 -2.578 1.00 96.62 94 SER A CA 1
ATOM 735 C C . SER A 1 94 ? -8.096 -6.794 -2.577 1.00 96.62 94 SER A C 1
ATOM 737 O O . SER A 1 94 ? -7.446 -5.814 -2.204 1.00 96.62 94 SER A O 1
ATOM 739 N N . THR A 1 95 ? -7.548 -7.931 -2.983 1.00 96.75 95 THR A N 1
ATOM 740 C CA . THR A 1 95 ? -6.116 -8.159 -3.102 1.00 96.75 95 THR A CA 1
ATOM 741 C C . THR A 1 95 ? -5.721 -8.366 -4.549 1.00 96.75 95 THR A C 1
ATOM 743 O O . THR A 1 95 ? -6.509 -8.829 -5.378 1.00 96.75 95 THR A O 1
ATOM 746 N N . ARG A 1 96 ? -4.468 -8.035 -4.855 1.00 96.06 96 ARG A N 1
ATOM 747 C CA . ARG A 1 96 ? -3.933 -8.247 -6.202 1.00 96.06 96 ARG A CA 1
ATOM 748 C C . ARG A 1 96 ? -3.650 -9.715 -6.520 1.00 96.06 96 ARG A C 1
ATOM 750 O O . ARG A 1 96 ? -3.601 -10.084 -7.684 1.00 96.06 96 ARG A O 1
ATOM 757 N N . ASP A 1 97 ? -3.453 -10.534 -5.491 1.00 95.88 97 ASP A N 1
ATOM 758 C CA . ASP A 1 97 ? -3.048 -11.929 -5.616 1.00 95.88 97 ASP A CA 1
ATOM 759 C C . ASP A 1 97 ? -3.626 -12.791 -4.474 1.00 95.88 97 ASP A C 1
ATOM 761 O O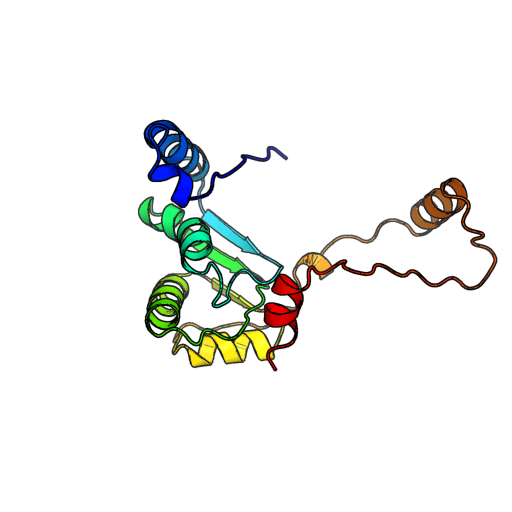 . ASP A 1 97 ? -4.089 -12.284 -3.440 1.00 95.88 97 ASP A O 1
ATOM 765 N N . THR A 1 98 ? -3.640 -14.107 -4.701 1.00 97.25 98 THR A N 1
ATOM 766 C CA . THR A 1 98 ? -4.122 -15.126 -3.756 1.00 97.25 98 THR A CA 1
ATOM 767 C C . THR A 1 98 ? -3.279 -15.193 -2.475 1.00 97.25 98 THR A C 1
ATOM 769 O O . THR A 1 98 ? -3.879 -15.187 -1.400 1.00 97.25 98 THR A O 1
ATOM 772 N N . PRO A 1 99 ? -1.928 -15.160 -2.520 1.00 95.88 99 PRO A N 1
ATOM 773 C CA . PRO A 1 99 ? -1.119 -15.142 -1.299 1.00 95.88 99 PRO A CA 1
ATOM 774 C C . PRO A 1 99 ? -1.462 -13.976 -0.363 1.00 95.88 99 PRO A C 1
ATOM 776 O O . PRO A 1 99 ? -1.596 -14.159 0.846 1.00 95.88 99 PRO A O 1
ATOM 779 N N . SER A 1 100 ? -1.685 -12.776 -0.907 1.00 95.69 100 SER A N 1
ATOM 780 C CA . SER A 1 100 ? -2.107 -11.615 -0.121 1.00 95.69 100 SER A CA 1
ATOM 781 C C . SER A 1 100 ? -3.481 -11.832 0.512 1.00 95.69 100 SER A C 1
ATOM 783 O O . SER A 1 100 ? -3.662 -11.492 1.681 1.00 95.69 100 SER A O 1
ATOM 785 N N . ARG A 1 101 ? -4.443 -12.418 -0.218 1.00 96.50 101 ARG A N 1
ATOM 786 C CA . ARG A 1 101 ? -5.765 -12.773 0.333 1.00 96.50 101 ARG A CA 1
ATOM 787 C C . ARG A 1 101 ? -5.609 -13.693 1.537 1.00 96.50 101 ARG A C 1
ATOM 789 O O . ARG A 1 101 ? -6.203 -13.423 2.577 1.00 96.50 101 ARG A O 1
ATOM 796 N N . ASP A 1 102 ? -4.802 -14.739 1.404 1.00 96.12 102 ASP A N 1
ATOM 797 C CA . ASP A 1 102 ? -4.625 -15.760 2.439 1.00 96.12 102 ASP A CA 1
ATOM 798 C C . ASP A 1 102 ? -3.943 -15.193 3.683 1.00 96.12 102 ASP A C 1
ATOM 800 O O . ASP A 1 102 ? -4.361 -15.476 4.806 1.00 96.12 102 ASP A O 1
ATOM 804 N N . LEU A 1 103 ? -2.968 -14.298 3.500 1.00 95.00 103 LEU A N 1
ATOM 805 C CA . LEU A 1 103 ? -2.361 -13.554 4.601 1.00 95.00 103 LEU A CA 1
ATOM 806 C C . LEU A 1 103 ? -3.388 -12.704 5.354 1.00 95.00 103 LEU A C 1
ATOM 808 O O . LEU A 1 103 ? -3.398 -12.729 6.584 1.00 95.00 103 LEU A O 1
ATOM 812 N N . LEU A 1 104 ? -4.251 -11.968 4.643 1.00 94.38 104 LEU A N 1
ATOM 813 C CA . LEU A 1 104 ? -5.289 -11.140 5.267 1.00 94.38 104 LEU A CA 1
ATOM 814 C C . LEU A 1 104 ? -6.369 -11.990 5.954 1.00 94.38 104 LEU A C 1
ATOM 816 O O . LEU A 1 104 ? -6.752 -11.690 7.087 1.00 94.38 104 LEU A O 1
ATOM 820 N N . ALA A 1 105 ? -6.822 -13.070 5.313 1.00 94.56 105 ALA A N 1
ATOM 821 C CA . ALA A 1 105 ? -7.769 -14.025 5.887 1.00 94.56 105 ALA A CA 1
ATOM 822 C C . ALA A 1 105 ? -7.194 -14.683 7.152 1.00 94.56 105 ALA A C 1
ATOM 824 O O . ALA A 1 105 ? -7.875 -14.777 8.172 1.00 94.56 105 ALA A O 1
ATOM 825 N N . GLY A 1 106 ? -5.900 -15.017 7.145 1.00 94.00 106 GLY A N 1
ATOM 826 C CA . GLY A 1 106 ? -5.163 -15.554 8.291 1.00 94.00 106 GLY A CA 1
ATOM 827 C C . GLY A 1 106 ? -5.018 -14.593 9.480 1.00 94.00 106 GLY A C 1
ATOM 828 O O . GLY A 1 106 ? -4.581 -15.008 10.556 1.00 94.00 106 GLY A O 1
ATOM 829 N N . LEU A 1 107 ? -5.392 -13.313 9.345 1.00 92.19 107 LEU A N 1
ATOM 830 C CA . LEU A 1 107 ? -5.547 -12.380 10.476 1.00 92.19 107 LEU A CA 1
ATOM 831 C C . LEU A 1 107 ? -6.907 -12.532 11.182 1.00 92.19 107 LEU A C 1
ATOM 833 O O . LEU A 1 107 ? -7.128 -11.942 12.243 1.00 92.19 107 LEU A O 1
ATOM 837 N N . GLY A 1 108 ? -7.816 -13.316 10.599 1.00 92.31 108 GLY A N 1
ATOM 838 C CA . GLY A 1 108 ? -9.212 -13.459 10.999 1.00 92.31 108 GLY A CA 1
ATOM 839 C C . GLY A 1 108 ? -10.086 -12.291 10.542 1.00 92.31 108 GLY A C 1
ATOM 840 O O . GLY A 1 108 ? -11.001 -11.874 11.246 1.00 92.31 108 GLY A O 1
ATOM 841 N N . VAL A 1 109 ? -9.786 -11.712 9.380 1.00 92.69 109 VAL A N 1
ATOM 842 C CA . VAL A 1 109 ? -10.710 -10.781 8.724 1.00 92.69 109 VAL A CA 1
ATOM 843 C C . VAL A 1 109 ? -11.912 -11.584 8.221 1.00 92.69 109 VAL A C 1
ATOM 845 O O . VAL A 1 109 ? -11.776 -12.402 7.324 1.00 92.69 109 VAL A O 1
ATOM 848 N N . GLU A 1 110 ? -13.082 -11.347 8.810 1.00 90.81 110 GLU A N 1
ATOM 849 C CA . GLU A 1 110 ? -14.334 -12.052 8.473 1.00 90.81 110 GLU A CA 1
ATOM 850 C C . GLU A 1 110 ? -15.032 -11.475 7.233 1.00 90.81 110 GLU A C 1
ATOM 852 O O . GLU A 1 110 ? -15.911 -12.105 6.650 1.00 90.81 110 GLU A O 1
ATOM 857 N N . LYS A 1 111 ? -14.654 -10.261 6.819 1.00 93.75 111 LYS A N 1
ATOM 858 C CA . LYS A 1 111 ? -15.213 -9.634 5.622 1.00 93.75 111 LYS A CA 1
ATOM 859 C C . LYS A 1 111 ? -14.757 -10.360 4.354 1.00 93.75 111 LYS A C 1
ATOM 861 O O . LYS A 1 111 ? -13.594 -10.754 4.287 1.00 93.75 111 LYS A O 1
ATOM 866 N N . PRO A 1 112 ? -15.612 -10.452 3.319 1.00 96.69 112 PRO A N 1
ATOM 867 C CA . PRO A 1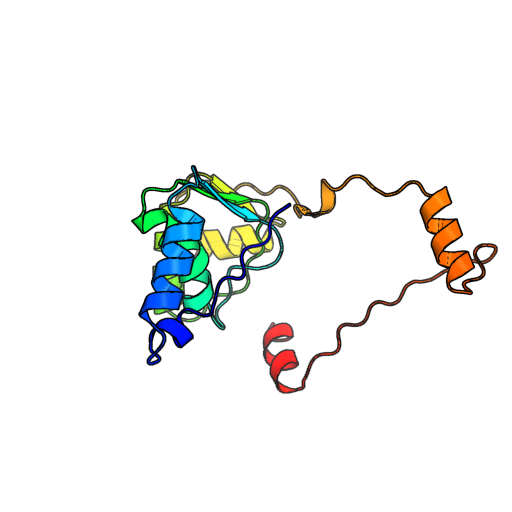 112 ? -15.211 -11.002 2.031 1.00 96.69 112 PRO A CA 1
ATOM 868 C C . PRO A 1 112 ? -14.005 -10.260 1.441 1.00 96.69 112 PRO A C 1
ATOM 870 O O . PRO A 1 112 ? -13.998 -9.028 1.374 1.00 96.69 112 PRO A O 1
ATOM 873 N N . ILE A 1 113 ? -13.010 -11.021 0.976 1.00 97.44 113 ILE A N 1
ATOM 874 C CA . ILE A 1 113 ? -11.803 -10.508 0.317 1.00 97.44 113 ILE A CA 1
ATOM 875 C C . ILE A 1 113 ? -11.788 -11.024 -1.122 1.00 97.44 113 ILE A C 1
ATOM 877 O O . ILE A 1 113 ? -11.688 -12.230 -1.349 1.00 97.44 113 ILE A O 1
ATOM 881 N N . ARG A 1 114 ? -11.897 -10.120 -2.101 1.00 97.31 114 ARG A N 1
ATOM 882 C CA . ARG A 1 114 ? -11.898 -10.472 -3.533 1.00 97.31 114 ARG A CA 1
ATOM 883 C C . ARG A 1 114 ? -10.485 -10.432 -4.110 1.00 97.31 114 ARG A C 1
ATOM 885 O O . ARG A 1 114 ? -9.742 -9.507 -3.817 1.00 97.31 114 ARG A O 1
ATOM 892 N N . VAL A 1 115 ? -10.129 -11.377 -4.971 1.00 97.06 115 VAL A N 1
ATOM 893 C CA . VAL A 1 115 ? -8.877 -11.305 -5.744 1.00 97.06 115 VAL A CA 1
ATOM 894 C C . VAL A 1 115 ? -9.182 -10.646 -7.090 1.00 97.06 115 VAL A C 1
ATOM 896 O O . VAL A 1 115 ? -10.117 -11.076 -7.760 1.00 97.06 115 VAL A O 1
ATOM 899 N N . THR A 1 116 ? -8.446 -9.593 -7.464 1.00 93.81 116 THR A N 1
ATOM 900 C CA . THR A 1 116 ? -8.738 -8.778 -8.667 1.00 93.81 116 THR A CA 1
ATOM 901 C C . THR A 1 116 ? -7.575 -8.620 -9.649 1.00 93.81 116 THR A C 1
ATOM 903 O O . THR A 1 116 ? -7.816 -8.213 -10.778 1.00 93.81 116 THR A O 1
ATOM 906 N N . GLY A 1 117 ? -6.332 -8.899 -9.248 1.00 91.31 117 GLY A N 1
ATOM 907 C CA . GLY A 1 117 ? -5.135 -8.470 -9.987 1.00 91.31 117 GLY A CA 1
ATOM 908 C C . GLY A 1 117 ? -4.588 -7.125 -9.492 1.00 91.31 117 GLY A C 1
ATOM 909 O O . GLY A 1 117 ? -5.254 -6.415 -8.729 1.00 91.31 117 GLY A O 1
ATOM 910 N N . ASP A 1 118 ? -3.349 -6.794 -9.870 1.00 89.94 118 ASP A N 1
ATOM 911 C CA . ASP A 1 118 ? -2.723 -5.521 -9.489 1.00 89.94 118 ASP A CA 1
ATOM 912 C C . ASP A 1 118 ? -3.437 -4.354 -10.178 1.00 89.94 118 ASP A C 1
ATOM 914 O O . ASP A 1 118 ? -3.728 -4.412 -11.372 1.00 89.94 118 ASP A O 1
ATOM 918 N N . SER A 1 119 ? -3.719 -3.280 -9.435 1.00 86.75 119 SER A N 1
ATOM 919 C CA . SER A 1 119 ? -4.422 -2.111 -9.972 1.00 86.75 119 SER A CA 1
ATOM 920 C C . SER A 1 119 ? -3.688 -1.453 -11.145 1.00 86.75 119 SER A C 1
ATOM 922 O O . SER A 1 119 ? -4.329 -0.808 -11.969 1.00 86.75 119 SER A O 1
ATOM 924 N N . ALA A 1 120 ? -2.365 -1.625 -11.245 1.00 88.50 120 ALA A N 1
ATOM 925 C CA . ALA A 1 120 ? -1.575 -1.133 -12.371 1.00 88.50 120 ALA A CA 1
ATOM 926 C C . ALA A 1 120 ? -1.977 -1.770 -13.713 1.00 88.50 120 ALA A C 1
ATOM 928 O O . ALA A 1 120 ? -1.757 -1.165 -14.756 1.00 88.50 120 ALA A O 1
ATOM 929 N N . LEU A 1 121 ? -2.603 -2.953 -13.699 1.00 89.12 121 LEU A N 1
ATOM 930 C CA . LEU A 1 121 ? -3.065 -3.637 -14.911 1.00 89.12 121 LEU A CA 1
ATOM 931 C C . LEU A 1 121 ? -4.265 -2.946 -15.577 1.00 89.12 121 LEU A C 1
ATOM 933 O O . LEU A 1 121 ? -4.580 -3.263 -16.717 1.00 89.12 121 LEU A O 1
ATOM 937 N N . PHE A 1 122 ? -4.920 -2.005 -14.891 1.00 87.25 122 PHE A N 1
ATOM 938 C CA . PHE A 1 122 ? -5.995 -1.188 -15.464 1.00 87.25 122 PHE A CA 1
ATOM 939 C C . PHE A 1 122 ? -5.486 0.076 -16.166 1.00 87.25 122 PHE A C 1
ATOM 941 O O . PHE A 1 122 ? -6.295 0.847 -16.676 1.00 87.25 122 PHE A O 1
ATOM 948 N N . MET A 1 123 ? -4.175 0.336 -16.160 1.00 88.38 123 MET A N 1
ATOM 949 C CA . MET A 1 123 ? -3.627 1.486 -16.875 1.00 88.38 123 MET A CA 1
ATOM 950 C C . MET A 1 123 ? -3.683 1.245 -18.382 1.00 88.38 123 MET A C 1
ATOM 952 O O . MET A 1 123 ? -3.302 0.175 -18.857 1.00 88.38 123 MET A O 1
ATOM 956 N N . GLU A 1 124 ? -4.119 2.258 -19.129 1.00 91.94 124 GLU A N 1
ATOM 957 C CA . GLU A 1 124 ? -4.048 2.228 -20.586 1.00 91.94 124 GLU A CA 1
ATOM 958 C C . GLU A 1 124 ? -2.576 2.184 -21.021 1.00 91.94 124 GLU A C 1
ATOM 960 O O . GLU A 1 124 ? -1.773 3.014 -20.571 1.00 91.94 124 GLU A O 1
ATOM 965 N N . PRO A 1 125 ? -2.184 1.207 -21.855 1.00 90.06 125 PRO A N 1
ATOM 966 C CA . PRO A 1 125 ? -0.835 1.172 -22.386 1.00 90.06 125 PRO A CA 1
ATOM 967 C C . PRO A 1 125 ? -0.612 2.382 -23.295 1.00 90.06 125 PRO A C 1
ATOM 969 O O . PRO A 1 125 ? -1.504 2.796 -24.035 1.00 90.06 125 PRO A O 1
ATOM 972 N N . ILE A 1 126 ? 0.603 2.930 -23.258 1.00 92.19 126 ILE A N 1
ATOM 973 C CA . ILE A 1 126 ? 1.024 3.921 -24.248 1.00 92.19 126 ILE A CA 1
ATOM 974 C C . ILE A 1 126 ? 1.012 3.290 -25.642 1.00 92.19 126 ILE A C 1
ATOM 976 O O . ILE A 1 126 ? 1.262 2.089 -25.789 1.00 92.19 126 ILE A O 1
ATOM 980 N N . ASP A 1 127 ? 0.749 4.098 -26.664 1.00 94.75 127 ASP A N 1
ATOM 981 C CA . ASP A 1 127 ? 0.845 3.638 -28.038 1.00 94.75 127 ASP A CA 1
ATOM 982 C C . ASP A 1 127 ? 2.276 3.130 -28.334 1.00 94.75 127 ASP A C 1
ATOM 984 O O . ASP A 1 127 ? 3.267 3.765 -27.939 1.00 94.75 127 ASP A O 1
ATOM 988 N N . PRO A 1 128 ? 2.419 1.969 -29.004 1.00 93.38 128 PRO A N 1
ATOM 989 C CA . PRO A 1 128 ? 3.732 1.383 -29.261 1.00 93.38 128 PRO A CA 1
ATOM 990 C C . PRO A 1 128 ? 4.680 2.304 -30.036 1.00 93.38 128 PRO A C 1
ATOM 992 O O . PRO A 1 128 ? 5.882 2.291 -29.781 1.00 93.38 128 PRO A O 1
ATOM 995 N N . GLU A 1 129 ? 4.155 3.126 -30.945 1.00 95.12 129 GLU A N 1
ATOM 996 C CA . GLU A 1 129 ? 4.947 4.041 -31.771 1.00 95.12 129 GLU A CA 1
ATOM 997 C C . GLU A 1 129 ? 5.624 5.127 -30.924 1.00 95.12 129 GLU A C 1
ATOM 999 O O . GLU A 1 129 ? 6.834 5.343 -31.024 1.00 95.12 129 GLU A O 1
ATOM 1004 N N . THR A 1 130 ? 4.891 5.742 -29.995 1.00 95.69 130 THR A N 1
ATOM 1005 C CA . THR A 1 130 ? 5.454 6.685 -29.024 1.00 95.69 130 THR A CA 1
ATOM 1006 C C . THR A 1 130 ? 6.452 6.002 -28.100 1.00 95.69 130 THR A C 1
ATOM 1008 O O . THR A 1 130 ? 7.477 6.603 -27.767 1.00 95.69 130 THR A O 1
ATOM 1011 N N . GLY A 1 131 ? 6.198 4.753 -27.698 1.00 93.75 131 GLY A N 1
ATOM 1012 C CA . GLY A 1 131 ? 7.154 3.955 -26.930 1.00 93.75 131 GLY A CA 1
ATOM 1013 C C . GLY A 1 131 ? 8.487 3.775 -27.667 1.00 93.75 131 GLY A C 1
ATOM 1014 O O . GLY A 1 131 ? 9.543 4.093 -27.119 1.00 93.75 131 GLY A O 1
ATOM 1015 N N . LEU A 1 132 ? 8.437 3.330 -28.925 1.00 94.06 132 LEU A N 1
ATOM 1016 C CA . LEU A 1 132 ? 9.615 3.125 -29.775 1.00 94.06 132 LEU A CA 1
ATOM 1017 C C . LEU A 1 132 ? 10.365 4.430 -30.046 1.00 94.06 132 LEU A C 1
ATOM 1019 O O . LEU A 1 132 ? 11.593 4.456 -29.964 1.00 94.06 132 LEU A O 1
ATOM 1023 N N . ARG A 1 133 ? 9.644 5.526 -30.295 1.00 95.19 133 ARG A N 1
ATOM 1024 C CA . ARG A 1 133 ? 10.244 6.850 -30.480 1.00 95.19 133 ARG A CA 1
ATOM 1025 C C . ARG A 1 133 ? 11.032 7.295 -29.247 1.00 95.19 133 ARG A C 1
ATOM 1027 O O . ARG A 1 133 ? 12.186 7.682 -29.382 1.00 95.19 133 ARG A O 1
ATOM 1034 N N . ARG A 1 134 ? 10.457 7.174 -28.045 1.00 95.38 134 ARG A N 1
ATOM 1035 C CA . ARG A 1 134 ? 11.144 7.528 -26.785 1.00 95.38 134 ARG A CA 1
ATOM 1036 C C . ARG A 1 134 ? 12.386 6.669 -26.528 1.00 95.38 134 ARG A C 1
ATOM 1038 O O . ARG A 1 134 ? 13.375 7.159 -25.984 1.00 95.38 134 ARG A O 1
ATOM 1045 N N . LEU A 1 135 ? 12.341 5.390 -26.905 1.00 94.50 135 LEU A N 1
ATOM 1046 C CA . LEU A 1 135 ? 13.497 4.494 -26.818 1.00 94.50 135 LEU A CA 1
ATOM 1047 C C . LEU A 1 135 ? 14.610 4.928 -27.783 1.00 94.50 135 LEU A C 1
ATOM 1049 O O . LEU A 1 135 ? 15.759 5.047 -27.360 1.00 94.50 135 LEU A O 1
ATOM 1053 N N . ALA A 1 136 ? 14.266 5.242 -29.034 1.00 94.06 136 ALA A N 1
ATOM 1054 C CA . ALA A 1 136 ? 15.217 5.745 -30.025 1.00 94.06 136 ALA A CA 1
ATOM 1055 C C . ALA A 1 136 ? 15.838 7.091 -29.605 1.00 94.06 136 ALA A C 1
ATOM 1057 O O . ALA A 1 136 ? 17.053 7.257 -29.679 1.00 94.06 136 ALA A O 1
ATOM 1058 N N . GLU A 1 137 ? 15.032 8.018 -29.070 1.00 96.19 137 GLU A N 1
ATOM 1059 C CA . GLU A 1 137 ? 15.494 9.288 -28.476 1.00 96.19 137 GLU A CA 1
ATOM 1060 C C . GLU A 1 137 ? 16.480 9.064 -27.311 1.00 96.19 137 GLU A C 1
ATOM 1062 O O . GLU A 1 137 ? 17.349 9.896 -27.060 1.00 96.19 137 GLU A O 1
ATOM 1067 N N . SER A 1 138 ? 16.385 7.920 -26.625 1.00 95.00 138 SER A N 1
ATOM 1068 C CA . SER A 1 138 ? 17.292 7.518 -25.541 1.00 95.00 138 SER A CA 1
ATOM 1069 C C . SER A 1 138 ? 18.532 6.749 -26.031 1.00 95.00 138 SER A C 1
ATOM 1071 O O . SER A 1 138 ? 19.295 6.237 -25.213 1.00 95.00 138 SER A O 1
ATOM 1073 N N . GLY A 1 139 ? 18.740 6.642 -27.349 1.00 95.12 139 GLY A N 1
ATOM 1074 C CA . GLY A 1 139 ? 19.878 5.946 -27.956 1.00 95.12 139 GLY A CA 1
ATOM 1075 C C . GLY A 1 139 ? 19.736 4.423 -28.031 1.00 95.12 139 GLY A C 1
ATOM 1076 O O . GLY A 1 139 ? 20.728 3.729 -28.254 1.00 95.12 139 GLY A O 1
ATOM 1077 N N . VAL A 1 140 ? 18.529 3.883 -27.837 1.00 95.00 140 VAL A N 1
ATOM 1078 C CA . VAL A 1 140 ? 18.265 2.444 -27.965 1.00 95.00 140 VAL A CA 1
ATOM 1079 C C . VAL A 1 140 ? 18.003 2.094 -29.431 1.00 95.00 140 VAL A C 1
ATOM 1081 O O . VAL A 1 140 ? 17.131 2.685 -30.064 1.00 95.00 140 VAL A O 1
ATOM 1084 N N . ASP A 1 141 ? 18.724 1.104 -29.966 1.00 94.38 141 ASP A N 1
ATOM 1085 C CA . ASP A 1 141 ? 18.466 0.562 -31.306 1.00 94.38 141 ASP A CA 1
ATOM 1086 C C . ASP A 1 141 ? 17.228 -0.348 -31.282 1.00 94.38 141 ASP A C 1
ATOM 1088 O O . ASP A 1 141 ? 17.284 -1.503 -30.851 1.00 94.38 141 ASP A O 1
ATOM 1092 N N . THR A 1 142 ? 16.103 0.192 -31.746 1.00 93.06 142 THR A N 1
ATOM 1093 C CA . THR A 1 142 ? 14.801 -0.484 -31.761 1.00 93.06 142 THR A CA 1
ATOM 1094 C C . THR A 1 142 ? 14.636 -1.494 -32.900 1.00 93.06 142 THR A C 1
ATOM 1096 O O . THR A 1 142 ? 13.628 -2.199 -32.930 1.00 93.06 142 THR A O 1
ATOM 1099 N N . ALA A 1 143 ? 15.606 -1.612 -33.817 1.00 93.56 143 ALA A N 1
ATOM 1100 C CA . ALA A 1 143 ? 15.566 -2.573 -34.923 1.00 93.56 143 ALA A CA 1
ATOM 1101 C C . ALA A 1 143 ? 16.064 -3.977 -34.530 1.00 93.56 143 ALA A C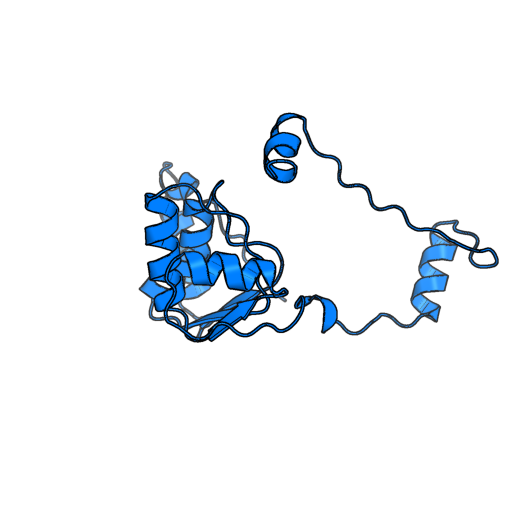 1
ATOM 1103 O O . ALA A 1 143 ? 15.956 -4.922 -35.314 1.00 93.56 143 ALA A O 1
ATOM 1104 N N . ARG A 1 144 ? 16.624 -4.133 -33.325 1.00 93.75 144 ARG A N 1
ATOM 1105 C CA . ARG A 1 144 ? 17.164 -5.399 -32.804 1.00 93.75 144 ARG A CA 1
ATOM 1106 C C . ARG A 1 144 ? 16.311 -5.901 -31.636 1.00 93.75 144 ARG A C 1
ATOM 1108 O O . ARG A 1 144 ? 15.620 -5.105 -31.005 1.00 93.75 144 ARG A O 1
ATOM 1115 N N . PRO A 1 145 ? 16.371 -7.197 -31.285 1.00 94.19 145 PRO A N 1
ATOM 1116 C CA . PRO A 1 145 ? 15.776 -7.681 -30.043 1.00 94.19 145 PRO A CA 1
ATOM 1117 C C . PRO A 1 145 ? 16.298 -6.899 -28.827 1.00 94.19 145 PRO A C 1
ATOM 1119 O O . PRO A 1 145 ? 17.504 -6.702 -28.680 1.00 94.19 145 PRO A O 1
ATOM 1122 N N . MET A 1 146 ? 15.388 -6.474 -27.949 1.00 91.38 146 MET A N 1
ATOM 1123 C CA . MET A 1 146 ? 15.692 -5.653 -26.773 1.00 91.38 146 MET A CA 1
ATOM 1124 C C . MET A 1 146 ? 15.339 -6.386 -25.476 1.00 91.38 146 MET A C 1
ATOM 1126 O O . MET A 1 146 ? 14.371 -7.143 -25.420 1.00 91.38 146 MET A O 1
ATOM 1130 N N . ALA A 1 147 ? 16.080 -6.091 -24.408 1.00 92.94 147 ALA A N 1
ATOM 1131 C CA . ALA A 1 147 ? 15.737 -6.479 -23.044 1.00 92.94 147 ALA A CA 1
ATOM 1132 C C . ALA A 1 147 ? 15.851 -5.260 -22.119 1.00 92.94 147 ALA A C 1
ATOM 1134 O O . ALA A 1 147 ? 16.846 -4.538 -22.157 1.00 92.94 147 ALA A O 1
ATOM 1135 N N . ALA A 1 148 ? 14.841 -5.041 -21.277 1.00 91.06 148 ALA A N 1
ATOM 1136 C CA . ALA A 1 148 ? 14.852 -3.989 -20.265 1.00 91.06 148 ALA A CA 1
ATOM 1137 C C . ALA A 1 148 ? 15.218 -4.578 -18.896 1.00 91.06 148 ALA A C 1
ATOM 1139 O O . ALA A 1 148 ? 14.633 -5.571 -18.464 1.00 91.06 148 ALA A O 1
ATOM 1140 N N . VAL A 1 149 ? 16.162 -3.946 -18.194 1.00 92.62 149 VAL A N 1
ATOM 1141 C CA . VAL A 1 149 ? 16.566 -4.342 -16.838 1.00 92.62 149 VAL A CA 1
ATOM 1142 C C . VAL A 1 149 ? 16.310 -3.175 -15.891 1.00 92.62 149 VAL A C 1
ATOM 1144 O O . VAL A 1 149 ? 16.928 -2.120 -16.009 1.00 92.62 149 VAL A O 1
ATOM 1147 N N . CYS A 1 150 ? 15.405 -3.364 -14.931 1.00 91.50 150 CYS A N 1
ATOM 1148 C CA . CYS A 1 150 ? 15.045 -2.350 -13.935 1.00 91.50 150 CYS A CA 1
ATOM 1149 C C . CYS A 1 150 ? 15.375 -2.855 -12.522 1.00 91.50 150 CYS A C 1
ATOM 1151 O O . CYS A 1 150 ? 14.474 -3.251 -11.776 1.00 91.50 150 CYS A O 1
ATOM 1153 N N . PRO A 1 151 ? 16.663 -2.902 -12.136 1.00 89.12 151 PRO A N 1
ATOM 1154 C CA . PRO A 1 151 ? 17.047 -3.449 -10.851 1.00 89.12 151 PRO A CA 1
ATOM 1155 C C . PRO A 1 151 ? 16.684 -2.470 -9.735 1.00 89.12 151 PRO A C 1
ATOM 1157 O O . PRO A 1 151 ? 16.903 -1.261 -9.825 1.00 89.12 151 PRO A O 1
ATOM 1160 N N . ARG A 1 152 ? 16.180 -3.006 -8.625 1.00 82.69 152 ARG A N 1
ATOM 1161 C CA . ARG A 1 152 ? 16.028 -2.230 -7.398 1.00 82.69 152 ARG A CA 1
ATOM 1162 C C . ARG A 1 152 ? 17.307 -2.323 -6.580 1.00 82.69 152 ARG A C 1
ATOM 1164 O O . ARG A 1 152 ? 17.650 -3.393 -6.083 1.00 82.69 152 ARG A O 1
ATOM 1171 N N . VAL A 1 153 ? 17.977 -1.193 -6.371 1.00 83.69 153 VAL A N 1
ATOM 1172 C CA . VAL A 1 153 ? 19.096 -1.125 -5.426 1.00 83.69 153 VAL A CA 1
ATOM 1173 C C . VAL A 1 153 ? 18.535 -1.223 -4.005 1.00 83.69 153 VAL A C 1
ATOM 1175 O O . VAL A 1 153 ? 17.779 -0.361 -3.557 1.00 83.69 153 VAL A O 1
ATOM 1178 N N . LEU A 1 154 ? 18.877 -2.298 -3.296 1.00 79.31 154 LEU A N 1
ATOM 1179 C CA . LEU A 1 154 ? 18.500 -2.511 -1.899 1.00 79.31 154 LEU A CA 1
ATOM 1180 C C . LEU A 1 154 ? 19.730 -2.341 -1.006 1.00 79.31 154 LEU A C 1
ATOM 1182 O O . LEU A 1 154 ? 20.753 -2.996 -1.222 1.00 79.31 154 LEU A O 1
ATOM 1186 N N . SER A 1 155 ? 19.623 -1.506 0.032 1.00 77.88 155 SER A N 1
ATOM 1187 C CA . SER A 1 155 ? 20.638 -1.460 1.090 1.00 77.88 155 SER A CA 1
ATOM 1188 C C . SER A 1 155 ? 20.720 -2.813 1.810 1.00 77.88 155 SER A C 1
ATOM 1190 O O . SER A 1 155 ? 19.747 -3.572 1.829 1.00 77.88 155 SER A O 1
ATOM 1192 N N . LYS A 1 156 ? 21.856 -3.111 2.461 1.00 75.94 156 LYS A N 1
ATOM 1193 C CA . LYS A 1 156 ? 22.020 -4.350 3.252 1.00 75.94 156 LYS A CA 1
ATOM 1194 C C . LYS A 1 156 ? 20.884 -4.545 4.266 1.00 75.94 156 LYS A C 1
ATOM 1196 O O . LYS A 1 156 ? 20.336 -5.635 4.344 1.00 75.94 156 LYS A O 1
ATOM 1201 N N . SER A 1 157 ? 20.484 -3.480 4.964 1.00 69.44 157 SER A N 1
ATOM 1202 C CA . SER A 1 157 ? 19.374 -3.505 5.927 1.00 69.44 157 SER A CA 1
ATOM 1203 C C . SER A 1 157 ? 18.007 -3.775 5.289 1.00 69.44 157 SER A C 1
ATOM 1205 O O . SER A 1 157 ? 17.164 -4.423 5.898 1.00 69.44 157 SER A O 1
ATOM 1207 N N . TYR A 1 158 ? 17.773 -3.316 4.056 1.00 65.44 158 TYR A N 1
ATOM 1208 C CA . TYR A 1 158 ? 16.510 -3.553 3.354 1.00 65.44 158 TYR A CA 1
ATOM 1209 C C . TYR A 1 158 ? 16.411 -4.952 2.743 1.00 65.44 158 TYR A C 1
ATOM 1211 O O . TYR A 1 158 ? 15.297 -5.458 2.618 1.00 65.44 158 TYR A O 1
ATOM 1219 N N . LYS A 1 159 ? 17.535 -5.592 2.389 1.00 66.38 159 LYS A N 1
ATOM 1220 C CA . LYS A 1 159 ? 17.539 -6.972 1.870 1.00 66.38 159 LYS A CA 1
ATOM 1221 C C . LYS A 1 159 ? 16.900 -7.949 2.857 1.00 66.38 159 LYS A C 1
ATOM 1223 O O . LYS A 1 159 ? 16.089 -8.771 2.442 1.00 66.38 159 LYS A O 1
ATOM 1228 N N . THR A 1 160 ? 17.180 -7.796 4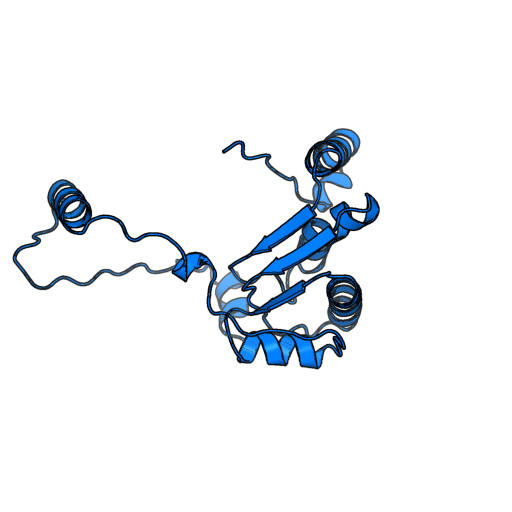.150 1.00 64.50 160 THR A N 1
ATOM 1229 C CA . THR A 1 160 ? 16.606 -8.638 5.211 1.00 64.50 160 THR A CA 1
ATOM 1230 C C . THR A 1 160 ? 15.072 -8.639 5.176 1.00 64.50 160 THR A C 1
ATOM 1232 O O . THR A 1 160 ? 14.457 -9.689 5.251 1.00 64.50 160 THR A O 1
ATOM 1235 N N . HIS A 1 161 ? 14.427 -7.496 4.921 1.00 63.25 161 HIS A N 1
ATOM 1236 C CA . HIS A 1 161 ? 12.959 -7.398 4.863 1.00 63.25 161 HIS A CA 1
ATOM 1237 C C . HIS A 1 161 ? 12.309 -7.920 3.565 1.00 63.25 161 HIS A C 1
ATOM 1239 O O . HIS A 1 161 ? 11.076 -7.974 3.463 1.00 63.25 161 HIS A O 1
ATOM 1245 N N . TYR A 1 162 ? 13.103 -8.223 2.535 1.00 63.38 162 TYR A N 1
ATOM 1246 C CA . TYR A 1 162 ? 12.618 -8.763 1.260 1.00 63.38 162 TYR A CA 1
ATOM 1247 C C . TYR A 1 162 ? 12.852 -10.265 1.113 1.00 63.38 162 TYR A C 1
ATOM 1249 O O . TYR A 1 162 ? 12.089 -10.890 0.389 1.00 63.38 162 TYR A O 1
ATOM 1257 N N . HIS A 1 163 ? 13.855 -10.817 1.799 1.00 55.78 163 HIS A N 1
ATOM 1258 C CA . HIS A 1 163 ? 14.258 -12.223 1.691 1.00 55.78 163 HIS A CA 1
ATOM 1259 C C . HIS A 1 163 ? 13.982 -13.046 2.958 1.00 55.78 163 HIS A C 1
ATOM 1261 O O . HIS A 1 163 ? 14.486 -14.155 3.082 1.00 55.78 163 HIS A O 1
ATOM 1267 N N . GLU A 1 164 ? 13.210 -12.518 3.911 1.00 53.97 164 GLU A N 1
ATOM 1268 C CA . GLU A 1 164 ? 12.592 -13.351 4.948 1.00 53.97 164 GLU A CA 1
ATOM 1269 C C . GLU A 1 164 ? 11.451 -14.165 4.311 1.00 53.97 164 GLU A C 1
ATOM 1271 O O . GLU A 1 164 ? 10.286 -13.768 4.390 1.00 53.97 164 GLU A O 1
ATOM 1276 N N . GLU A 1 165 ? 11.812 -15.260 3.638 1.00 45.72 165 GLU A N 1
ATOM 1277 C CA . GLU A 1 165 ? 10.926 -16.409 3.400 1.00 45.72 165 GLU A CA 1
ATOM 1278 C C . GLU A 1 165 ? 10.937 -17.322 4.632 1.00 45.72 165 GLU A C 1
ATOM 1280 O O . GLU A 1 165 ? 12.042 -17.684 5.099 1.00 45.72 165 GLU A O 1
#

Secondary structure (DSSP, 8-state):
-----PPPGGGGGSTTHHHHHHHHHHHHHT-SEEEEESS--B-STTHHHHHHHHHHHHHTTPEEEEEEE-B-----HHHHHHHHHHHHH-SEEEESSHHHHHHHHTTT--S-EEE---GGGGSPPPPHHHHHHHHHHTT--TTS-----------HHHHHTTS--

pLDDT: mean 84.77, std 11.93, range [45.72, 97.44]